Protein AF-A0A7W1CBQ3-F1 (afdb_monomer_lite)

Radius of gyration: 15.73 Å; chains: 1; bounding box: 36×37×33 Å

pLDDT: mean 76.63, std 18.9, range [42.22, 93.69]

Secondary structure (DSSP, 8-state):
---------------------HHHHHHHHHHHHHHT-SS--HHHHHHHHHHHHHHS-TT-HHHHHHHHHHHHTT---

Sequence (77 aa):
EYGLVDYWLVSPTFNMKQPRNVPAQNWIEKAKEIQLQDEPDVGEIEEISKGLSETLAAIDPFWVRWVFFAEKYDVEL

Structure (mmCIF, N/CA/C/O backbone):
data_AF-A0A7W1CBQ3-F1
#
_entry.id   AF-A0A7W1CBQ3-F1
#
loop_
_atom_site.group_PDB
_atom_site.id
_atom_site.type_symbol
_atom_site.label_atom_id
_atom_site.label_alt_id
_atom_site.label_comp_id
_atom_site.label_asym_id
_atom_site.label_entity_id
_atom_site.label_seq_id
_atom_site.pdbx_PDB_ins_code
_atom_site.Cartn_x
_atom_site.Cartn_y
_atom_site.Cartn_z
_atom_site.occupancy
_atom_site.B_iso_or_equiv
_atom_site.auth_seq_id
_atom_site.auth_comp_id
_atom_site.auth_asym_id
_atom_site.auth_atom_id
_atom_site.pdbx_PDB_model_num
ATOM 1 N N . GLU A 1 1 ? 20.836 -28.312 20.669 1.00 44.72 1 GLU A N 1
ATOM 2 C CA . GLU A 1 1 ? 20.379 -28.217 19.271 1.00 44.72 1 GLU A CA 1
ATOM 3 C C . GLU A 1 1 ? 19.929 -26.788 19.017 1.00 44.72 1 GLU A C 1
ATOM 5 O O . GLU A 1 1 ? 19.011 -26.332 19.681 1.00 44.72 1 GLU A O 1
ATOM 10 N N . TYR A 1 2 ? 20.634 -26.058 18.153 1.00 45.97 2 TYR A N 1
ATOM 11 C CA . TYR A 1 2 ? 20.240 -24.728 17.686 1.00 45.97 2 TYR A CA 1
ATOM 12 C C . TYR A 1 2 ? 20.332 -24.767 16.163 1.00 45.97 2 TYR A C 1
ATOM 14 O O . TYR A 1 2 ? 21.427 -24.748 15.603 1.00 45.97 2 TYR A O 1
ATOM 22 N N . GLY A 1 3 ? 19.179 -24.922 15.510 1.00 44.06 3 GLY A N 1
ATOM 23 C CA . GLY A 1 3 ? 19.046 -24.820 14.061 1.00 44.06 3 GLY A CA 1
ATOM 24 C C . GLY A 1 3 ? 19.255 -23.368 13.655 1.00 44.06 3 GLY A C 1
ATOM 25 O O . GLY A 1 3 ? 18.340 -22.554 13.741 1.00 44.06 3 GLY A O 1
ATOM 26 N N . LEU A 1 4 ? 20.492 -23.034 13.296 1.00 49.84 4 LEU A N 1
ATOM 27 C CA . LEU A 1 4 ? 20.852 -21.737 12.745 1.00 49.84 4 LEU A CA 1
ATOM 28 C C . LEU A 1 4 ? 20.219 -21.589 11.356 1.00 49.84 4 LEU A C 1
ATOM 30 O O . LEU A 1 4 ? 20.728 -22.115 10.374 1.00 49.84 4 LEU A O 1
ATOM 34 N N . VAL A 1 5 ? 19.076 -20.903 11.358 1.00 52.00 5 VAL A N 1
ATOM 35 C CA . VAL A 1 5 ? 18.695 -19.793 10.475 1.00 52.00 5 VAL A CA 1
ATOM 36 C C . VAL A 1 5 ? 19.113 -19.954 9.011 1.00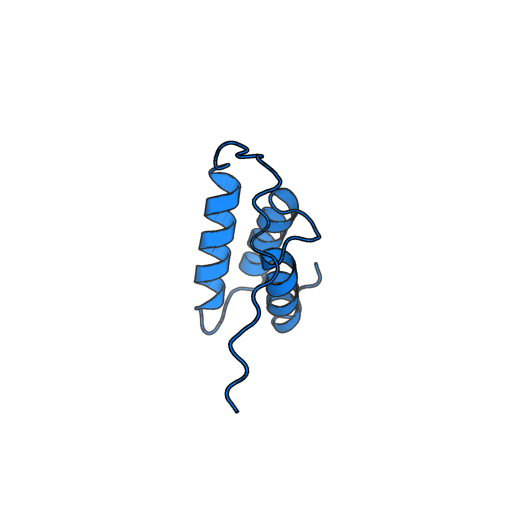 52.00 5 VAL A C 1
ATOM 38 O O . VAL A 1 5 ? 20.262 -19.719 8.639 1.00 52.00 5 VAL A O 1
ATOM 41 N N . ASP A 1 6 ? 18.111 -20.306 8.206 1.00 47.09 6 ASP A N 1
ATOM 42 C CA . ASP A 1 6 ? 18.021 -20.275 6.749 1.00 47.09 6 ASP A CA 1
ATOM 43 C C . ASP A 1 6 ? 19.079 -19.432 6.028 1.00 47.09 6 ASP A C 1
ATOM 45 O O . ASP A 1 6 ? 19.007 -18.210 5.900 1.00 47.09 6 ASP A O 1
ATOM 49 N N . TYR A 1 7 ? 20.047 -20.160 5.483 1.00 48.03 7 TYR A N 1
ATOM 50 C CA . TYR A 1 7 ? 21.094 -19.689 4.592 1.00 48.03 7 TYR A CA 1
ATOM 51 C C . TYR A 1 7 ? 20.679 -19.889 3.125 1.00 48.03 7 TYR A C 1
ATOM 53 O O . TYR A 1 7 ? 21.399 -20.535 2.375 1.00 48.03 7 TYR A O 1
ATOM 61 N N . TRP A 1 8 ? 19.506 -19.411 2.694 1.00 49.53 8 TRP A N 1
ATOM 62 C CA . TRP A 1 8 ? 19.083 -19.540 1.292 1.00 49.53 8 TRP A CA 1
ATOM 63 C C . TRP A 1 8 ? 18.339 -18.292 0.796 1.00 49.53 8 TRP A C 1
ATOM 65 O O . TRP A 1 8 ? 17.409 -17.809 1.429 1.00 49.53 8 TRP A O 1
ATOM 75 N N . LEU A 1 9 ? 18.755 -17.823 -0.388 1.00 48.44 9 LEU A N 1
ATOM 76 C CA . LEU A 1 9 ? 18.101 -16.836 -1.265 1.00 48.44 9 LEU A CA 1
ATOM 77 C C . LEU A 1 9 ? 18.361 -15.338 -1.050 1.00 48.44 9 LEU A C 1
ATOM 79 O O . LEU A 1 9 ? 17.573 -14.494 -1.472 1.00 48.44 9 LEU A O 1
ATOM 83 N N . VAL A 1 10 ? 19.573 -14.983 -0.623 1.00 45.72 10 VAL A N 1
ATOM 84 C CA . VAL A 1 10 ? 20.200 -13.752 -1.138 1.00 45.72 10 VAL A CA 1
ATOM 85 C C . VAL A 1 10 ? 20.666 -14.047 -2.568 1.00 45.72 10 VAL A C 1
ATOM 87 O O . VAL A 1 10 ? 21.821 -14.398 -2.785 1.00 45.72 10 VAL A O 1
ATOM 90 N N . SER A 1 11 ? 19.762 -14.015 -3.551 1.00 44.59 11 SER A N 1
ATOM 91 C CA . SER A 1 11 ? 20.179 -14.115 -4.953 1.00 44.59 11 SER A CA 1
ATOM 92 C C . SER A 1 11 ? 20.607 -12.731 -5.456 1.00 44.59 11 SER A C 1
ATOM 94 O O . SER A 1 11 ? 19.765 -11.834 -5.512 1.00 44.59 11 SER A O 1
ATOM 96 N N . PRO A 1 12 ? 21.873 -12.513 -5.865 1.00 49.00 12 PRO A N 1
ATOM 97 C CA . PRO A 1 12 ? 22.313 -11.256 -6.468 1.00 49.00 12 PRO A CA 1
ATOM 98 C C . PRO A 1 12 ? 21.990 -11.171 -7.973 1.00 49.00 12 PRO A C 1
ATOM 100 O O . PRO A 1 12 ? 22.569 -10.363 -8.697 1.00 49.00 12 PRO A O 1
ATOM 103 N N . THR A 1 13 ? 21.066 -11.990 -8.480 1.00 50.84 13 THR A N 1
ATOM 104 C CA . THR A 1 13 ? 20.750 -12.085 -9.908 1.00 50.84 13 THR A CA 1
ATOM 105 C C . THR A 1 13 ? 19.415 -11.417 -10.227 1.00 50.84 13 THR A C 1
ATOM 107 O O . THR A 1 13 ? 18.392 -12.081 -10.318 1.00 50.84 13 THR A O 1
ATOM 110 N N . PHE A 1 14 ? 19.412 -10.097 -10.369 1.00 51.03 14 PHE A N 1
ATOM 111 C CA . PHE A 1 14 ? 19.088 -9.445 -11.641 1.00 51.03 14 PHE A CA 1
ATOM 112 C C . PHE A 1 14 ? 19.232 -7.936 -11.466 1.00 51.03 14 PHE A C 1
ATOM 114 O O . PHE A 1 14 ? 18.429 -7.229 -10.865 1.00 51.03 14 PHE A O 1
ATOM 121 N N . ASN A 1 15 ? 20.334 -7.464 -12.023 1.00 42.88 15 ASN A N 1
ATOM 122 C CA . ASN A 1 15 ? 20.668 -6.080 -12.246 1.00 42.88 15 ASN A CA 1
ATOM 123 C C . ASN A 1 15 ? 19.649 -5.432 -13.204 1.00 42.88 15 ASN A C 1
ATOM 125 O O . ASN A 1 15 ? 19.903 -5.308 -14.400 1.00 42.88 15 ASN A O 1
ATOM 129 N N . MET A 1 16 ? 18.520 -4.971 -12.673 1.00 43.84 16 MET A N 1
ATOM 130 C CA . MET A 1 16 ? 17.800 -3.833 -13.233 1.00 43.84 16 MET A CA 1
ATOM 131 C C . MET A 1 16 ? 17.623 -2.788 -12.139 1.00 43.84 16 MET A C 1
ATOM 133 O O . MET A 1 16 ? 16.554 -2.605 -11.569 1.00 43.84 16 MET A O 1
ATOM 137 N N . LYS A 1 17 ? 18.698 -2.031 -11.897 1.00 45.81 17 LYS A N 1
ATOM 138 C CA . LYS A 1 17 ? 18.556 -0.619 -11.537 1.00 45.81 17 LYS A CA 1
ATOM 139 C C . LYS A 1 17 ? 17.870 0.074 -12.718 1.00 45.81 17 LYS A C 1
ATOM 141 O O . LYS A 1 17 ? 18.525 0.769 -13.490 1.00 45.81 17 LYS A O 1
ATOM 146 N N . GLN A 1 18 ? 16.566 -0.139 -12.897 1.00 46.25 18 GLN A N 1
ATOM 147 C CA . GLN A 1 18 ? 15.775 0.898 -13.535 1.00 46.25 18 GLN A CA 1
ATOM 148 C C . GLN A 1 18 ? 15.979 2.135 -12.653 1.00 46.25 18 GLN A C 1
ATOM 150 O O . GLN A 1 18 ? 16.003 1.992 -11.422 1.00 46.25 18 GLN A O 1
ATOM 155 N N . PRO A 1 19 ? 16.300 3.301 -13.242 1.00 42.22 19 PRO A N 1
ATOM 156 C CA . PRO A 1 19 ? 16.568 4.513 -12.476 1.00 42.22 19 PRO A CA 1
ATOM 157 C C . PRO A 1 19 ? 15.440 4.634 -11.471 1.00 42.22 19 PRO A C 1
ATOM 159 O O . PRO A 1 19 ? 14.300 4.480 -11.889 1.00 42.22 19 PRO A O 1
ATOM 162 N N . ARG A 1 20 ? 15.768 4.781 -10.179 1.00 50.50 20 ARG A N 1
ATOM 163 C CA . ARG A 1 20 ? 14.810 4.961 -9.077 1.00 50.50 20 ARG A CA 1
ATOM 164 C C . ARG A 1 20 ? 13.683 5.826 -9.619 1.00 50.50 20 ARG A C 1
ATOM 166 O O . ARG A 1 20 ? 13.888 7.025 -9.801 1.00 50.50 20 ARG A O 1
ATOM 173 N N . ASN A 1 21 ? 12.585 5.201 -10.036 1.00 53.94 21 ASN A N 1
ATOM 174 C CA . ASN A 1 21 ? 11.556 5.922 -10.751 1.00 53.94 21 ASN A CA 1
ATOM 175 C C . ASN A 1 21 ? 10.894 6.654 -9.600 1.00 53.94 21 ASN A C 1
ATOM 177 O O . ASN A 1 21 ? 10.195 6.027 -8.814 1.00 53.94 21 ASN A O 1
ATOM 181 N N . VAL A 1 22 ? 11.273 7.915 -9.383 1.00 59.47 22 VAL A N 1
ATOM 182 C CA . VAL A 1 22 ? 10.757 8.793 -8.325 1.00 59.47 22 VAL A CA 1
ATOM 183 C C . VAL A 1 22 ? 9.262 8.543 -8.055 1.00 59.47 22 VAL A C 1
ATOM 185 O O . VAL A 1 22 ? 8.908 8.430 -6.883 1.00 59.47 22 VAL A O 1
ATOM 188 N N . PRO A 1 23 ? 8.404 8.327 -9.079 1.00 65.62 23 PRO A N 1
ATOM 189 C CA . PRO A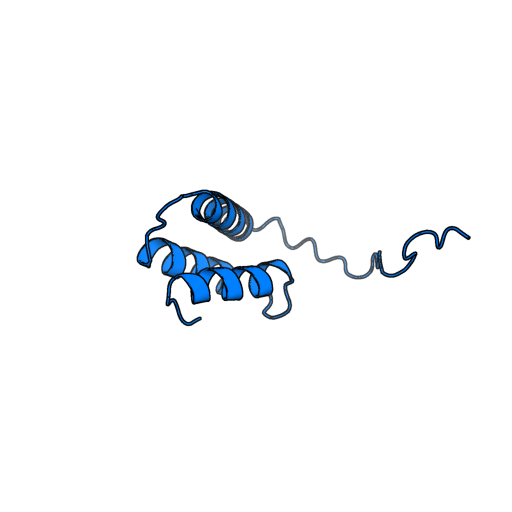 1 23 ? 7.022 7.883 -8.875 1.00 65.62 23 PRO A CA 1
ATOM 190 C C . PRO A 1 23 ? 6.839 6.600 -8.040 1.00 65.62 23 PRO A C 1
ATOM 192 O O . PRO A 1 23 ? 6.053 6.618 -7.103 1.00 65.62 23 PRO A O 1
ATOM 195 N N . ALA A 1 24 ? 7.567 5.512 -8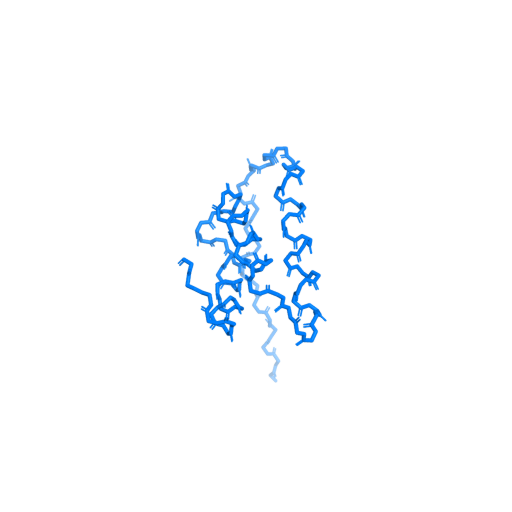.307 1.00 68.88 24 ALA A N 1
ATOM 196 C CA . ALA A 1 24 ? 7.453 4.254 -7.556 1.00 68.88 24 ALA A CA 1
ATOM 197 C C . ALA A 1 24 ? 7.847 4.421 -6.080 1.00 68.88 24 ALA A C 1
ATOM 199 O O . ALA A 1 24 ? 7.192 3.897 -5.182 1.00 68.88 24 ALA A O 1
ATOM 200 N N . GLN A 1 25 ? 8.912 5.185 -5.818 1.00 75.50 25 GLN A N 1
ATOM 201 C CA . GLN A 1 25 ? 9.370 5.427 -4.451 1.00 75.50 25 GLN A CA 1
ATOM 202 C C . GLN A 1 25 ? 8.366 6.289 -3.666 1.00 75.50 25 GLN A C 1
ATOM 204 O O . GLN A 1 25 ? 8.150 6.025 -2.487 1.00 75.50 25 GLN A O 1
ATOM 209 N N . ASN A 1 26 ? 7.710 7.246 -4.333 1.00 86.62 26 ASN A N 1
ATOM 210 C CA . ASN A 1 26 ? 6.646 8.063 -3.750 1.00 86.62 26 ASN A CA 1
ATOM 211 C C . ASN A 1 26 ? 5.408 7.223 -3.385 1.00 86.62 26 ASN A C 1
ATOM 213 O O . ASN A 1 26 ? 4.880 7.356 -2.288 1.00 86.62 26 ASN A O 1
ATOM 217 N N . TRP A 1 27 ? 4.974 6.308 -4.262 1.00 90.56 27 TRP A N 1
ATOM 218 C CA . TRP A 1 27 ? 3.825 5.439 -3.976 1.00 90.56 27 TRP A CA 1
ATOM 219 C C . TRP A 1 27 ? 4.080 4.475 -2.820 1.00 90.56 27 TRP A C 1
ATOM 221 O O . TRP A 1 27 ? 3.212 4.302 -1.971 1.00 90.56 27 TRP A O 1
ATOM 231 N N . ILE A 1 28 ? 5.282 3.897 -2.734 1.00 88.25 28 ILE A N 1
ATOM 232 C CA . ILE A 1 28 ? 5.664 3.039 -1.602 1.00 88.25 28 ILE A CA 1
ATOM 233 C C . ILE A 1 28 ? 5.713 3.834 -0.289 1.00 88.25 28 ILE A C 1
ATOM 235 O O . ILE A 1 28 ? 5.408 3.281 0.766 1.00 88.25 28 ILE A O 1
ATOM 239 N N . GLU A 1 29 ? 6.129 5.101 -0.320 1.00 90.44 29 GLU A N 1
ATOM 240 C CA . GLU A 1 29 ? 6.158 5.954 0.872 1.00 90.44 29 GLU A CA 1
ATOM 241 C C . GLU A 1 29 ? 4.741 6.300 1.338 1.00 90.44 29 GLU A C 1
ATOM 243 O O . GLU A 1 29 ? 4.397 5.964 2.470 1.00 90.44 29 GLU A O 1
ATOM 248 N N . LYS A 1 30 ? 3.879 6.784 0.432 1.00 91.50 30 LYS A N 1
ATOM 249 C CA . LYS A 1 30 ? 2.450 7.010 0.708 1.00 91.50 30 LYS A CA 1
ATOM 250 C C . LYS A 1 30 ? 1.757 5.763 1.263 1.00 91.50 30 LYS A C 1
ATOM 252 O O . LYS A 1 30 ? 1.019 5.841 2.239 1.00 91.50 30 LYS A O 1
ATOM 257 N N . ALA A 1 31 ? 2.034 4.599 0.673 1.00 92.56 31 ALA A N 1
ATOM 258 C CA . ALA A 1 31 ? 1.502 3.313 1.117 1.00 92.56 31 ALA A CA 1
ATOM 259 C C . ALA A 1 31 ? 1.901 2.970 2.559 1.00 92.56 31 ALA A C 1
ATOM 261 O O . ALA A 1 31 ? 1.114 2.399 3.308 1.00 92.56 31 ALA A O 1
ATOM 262 N N . LYS A 1 32 ? 3.116 3.325 2.981 1.00 92.38 32 LYS A N 1
ATOM 263 C CA . LYS A 1 32 ? 3.536 3.133 4.373 1.00 92.38 32 LYS A CA 1
ATOM 264 C C . LYS A 1 32 ? 2.872 4.138 5.303 1.00 92.38 32 LYS A C 1
ATOM 266 O O . LYS A 1 32 ? 2.504 3.764 6.407 1.00 92.38 32 LYS A O 1
ATOM 271 N N . GLU A 1 33 ? 2.736 5.390 4.878 1.00 93.69 33 GLU A N 1
ATOM 272 C CA . GLU A 1 33 ? 2.111 6.439 5.687 1.00 93.69 33 GLU A CA 1
ATOM 273 C C . GLU A 1 33 ? 0.639 6.129 5.969 1.00 93.69 33 GLU A C 1
ATOM 275 O O . GLU A 1 33 ? 0.224 6.170 7.124 1.00 93.69 33 GLU A O 1
ATOM 280 N N . ILE A 1 34 ? -0.126 5.726 4.952 1.00 92.94 34 ILE A N 1
ATOM 281 C CA . ILE A 1 34 ? -1.543 5.372 5.113 1.00 92.94 34 ILE A CA 1
ATOM 282 C C . ILE A 1 34 ? -1.740 4.102 5.952 1.00 92.94 34 ILE A C 1
ATOM 284 O O . ILE A 1 34 ? -2.700 3.999 6.708 1.00 92.94 34 ILE A O 1
ATOM 288 N N . GLN A 1 35 ? -0.793 3.159 5.908 1.00 88.75 35 GLN A N 1
ATOM 289 C CA . GLN A 1 35 ? -0.796 1.975 6.778 1.00 88.75 35 GLN A CA 1
ATOM 290 C C . GLN A 1 35 ? -0.607 2.302 8.266 1.00 88.75 35 GLN A C 1
ATOM 292 O O . GLN A 1 35 ? -0.927 1.465 9.111 1.00 88.75 35 GLN A O 1
ATOM 297 N N . LEU A 1 36 ? -0.068 3.482 8.589 1.00 92.06 36 LEU A N 1
ATOM 298 C CA . LEU A 1 36 ? 0.118 3.958 9.960 1.00 92.06 36 LEU A CA 1
ATOM 299 C C . LEU A 1 36 ? -1.062 4.797 10.469 1.00 92.06 36 LEU A C 1
ATOM 301 O O . LEU A 1 36 ? -1.082 5.129 11.652 1.00 92.06 36 LEU A O 1
ATOM 305 N N . GLN A 1 37 ? -2.013 5.157 9.605 1.00 90.88 37 GLN A N 1
ATOM 306 C CA . GLN A 1 37 ? -3.214 5.883 10.006 1.00 90.88 37 GLN A CA 1
ATOM 307 C C . GLN A 1 37 ? -4.213 4.931 10.677 1.00 90.88 37 GLN A C 1
ATOM 309 O O . GLN A 1 37 ? -4.396 3.798 10.232 1.00 90.88 37 GLN A O 1
ATOM 314 N N . ASP A 1 38 ? -4.873 5.397 11.739 1.00 83.88 38 ASP A N 1
ATOM 315 C CA . ASP A 1 38 ? -5.909 4.623 12.437 1.00 83.88 38 ASP A CA 1
ATOM 316 C C . ASP A 1 38 ? -7.173 4.427 11.578 1.00 83.88 38 ASP A C 1
ATOM 318 O O . ASP A 1 38 ? -7.788 3.360 11.615 1.00 83.88 38 ASP A O 1
ATOM 322 N N . GLU A 1 39 ? -7.537 5.436 10.780 1.00 87.56 39 GLU A N 1
ATOM 323 C CA . GLU A 1 39 ? -8.723 5.450 9.912 1.00 87.56 39 GLU A CA 1
ATOM 324 C C . GLU A 1 39 ? -8.354 6.009 8.524 1.00 87.56 39 GLU A C 1
ATOM 326 O O . GLU A 1 39 ? -8.601 7.185 8.250 1.00 87.56 39 GLU A O 1
ATOM 331 N N . PRO A 1 40 ? -7.701 5.210 7.660 1.00 89.19 40 PRO A N 1
ATOM 332 C CA . PRO A 1 40 ? -7.321 5.650 6.322 1.00 89.19 40 PRO A CA 1
ATOM 333 C C . PRO A 1 40 ? -8.535 5.815 5.401 1.00 89.19 40 PRO A C 1
ATOM 335 O O . PRO A 1 40 ? -9.490 5.037 5.462 1.00 89.19 40 PRO A O 1
ATOM 338 N N . ASP A 1 41 ? -8.473 6.809 4.515 1.00 91.38 41 ASP A N 1
ATOM 339 C CA . ASP A 1 41 ? -9.502 7.039 3.504 1.00 91.38 41 ASP A CA 1
ATOM 340 C C . ASP A 1 41 ? -9.440 5.983 2.391 1.00 91.38 41 ASP A C 1
ATOM 342 O O . ASP A 1 41 ? -8.377 5.671 1.850 1.00 91.38 41 ASP A O 1
ATOM 346 N N . VAL A 1 42 ? -10.605 5.448 2.023 1.00 91.06 42 VAL A N 1
ATOM 347 C CA . VAL A 1 42 ? -10.734 4.405 0.995 1.00 91.06 42 VAL A CA 1
ATOM 348 C C . VAL A 1 42 ? -10.262 4.912 -0.373 1.00 91.06 42 VAL A C 1
ATOM 350 O O . VAL A 1 42 ? -9.558 4.194 -1.080 1.00 91.06 42 VAL A O 1
ATOM 353 N N . GLY A 1 43 ? -10.565 6.166 -0.721 1.00 91.00 43 GLY A N 1
ATOM 354 C CA . GLY A 1 43 ? -10.137 6.769 -1.982 1.00 91.00 43 GLY A CA 1
ATOM 355 C C . GLY A 1 43 ? -8.620 6.962 -2.057 1.00 91.00 43 GLY A C 1
ATOM 356 O O . GLY A 1 43 ? -8.022 6.767 -3.118 1.00 91.00 43 GLY A O 1
ATOM 357 N N . GLU A 1 44 ? -7.968 7.276 -0.935 1.00 91.44 44 GLU A N 1
ATOM 358 C CA . GLU A 1 44 ? -6.502 7.303 -0.858 1.00 91.44 44 GLU A CA 1
ATOM 359 C C . GLU A 1 44 ? -5.893 5.904 -1.035 1.00 91.44 44 GLU A C 1
ATOM 361 O O . GLU A 1 44 ? -4.890 5.756 -1.740 1.00 91.44 44 GLU A O 1
ATOM 366 N N . ILE A 1 45 ? -6.509 4.862 -0.463 1.00 92.69 45 ILE A N 1
ATOM 367 C CA . ILE A 1 45 ? -6.084 3.470 -0.674 1.00 92.69 45 ILE A CA 1
ATOM 368 C C . ILE A 1 45 ? -6.193 3.109 -2.158 1.00 92.69 45 ILE A C 1
ATOM 370 O O . ILE A 1 45 ? -5.237 2.564 -2.712 1.00 92.69 45 ILE A O 1
ATOM 374 N N . GLU A 1 46 ? -7.296 3.435 -2.832 1.00 93.50 46 GLU A N 1
ATOM 375 C CA . GLU A 1 46 ? -7.474 3.183 -4.268 1.00 93.50 46 GLU A CA 1
ATOM 376 C C . GLU A 1 46 ? -6.432 3.923 -5.126 1.00 93.50 46 GLU A C 1
ATOM 378 O O . GLU A 1 46 ? -5.812 3.320 -6.011 1.00 93.50 46 GLU A O 1
ATOM 383 N N . GLU A 1 47 ? -6.178 5.208 -4.847 1.00 93.25 47 GLU A N 1
ATOM 384 C CA . GLU A 1 47 ? -5.175 6.005 -5.568 1.00 93.25 47 GLU A CA 1
ATOM 385 C C . GLU A 1 47 ? -3.780 5.380 -5.441 1.00 93.25 47 GLU A C 1
ATOM 387 O O . GLU A 1 47 ? -3.078 5.177 -6.441 1.00 93.25 47 GLU A O 1
ATOM 392 N N . ILE A 1 48 ? -3.385 5.045 -4.212 1.00 92.94 48 ILE A N 1
ATOM 393 C CA . ILE A 1 48 ? -2.085 4.439 -3.927 1.00 92.94 48 ILE A CA 1
ATOM 394 C C . ILE A 1 48 ? -1.991 3.063 -4.584 1.00 92.94 48 ILE A C 1
ATOM 396 O O . ILE A 1 48 ? -0.969 2.749 -5.196 1.00 92.94 48 ILE A O 1
ATOM 400 N N . SER A 1 49 ? -3.057 2.265 -4.527 1.00 93.06 49 SER A N 1
ATOM 401 C CA . SER A 1 49 ? -3.112 0.941 -5.146 1.00 93.06 49 SER A CA 1
ATOM 402 C C . SER A 1 49 ? -2.887 1.002 -6.649 1.00 93.06 49 SER A C 1
ATOM 404 O O . SER A 1 49 ? -2.081 0.240 -7.184 1.00 93.06 49 SER A O 1
ATOM 406 N N . LYS A 1 50 ? -3.525 1.959 -7.330 1.00 91.75 50 LYS A N 1
ATOM 407 C CA . LYS A 1 50 ? -3.307 2.191 -8.756 1.00 91.75 50 LYS A CA 1
ATOM 408 C C . LYS A 1 50 ? -1.845 2.542 -9.034 1.00 91.75 50 LYS A C 1
ATOM 410 O O . LYS A 1 50 ? -1.216 1.896 -9.872 1.00 91.75 50 LYS A O 1
ATOM 415 N N . GLY A 1 51 ? -1.281 3.491 -8.287 1.00 89.81 51 GLY A N 1
ATOM 416 C CA . GLY A 1 51 ? 0.117 3.898 -8.436 1.00 89.81 51 GLY A CA 1
ATOM 417 C C . GLY A 1 51 ? 1.117 2.765 -8.186 1.00 89.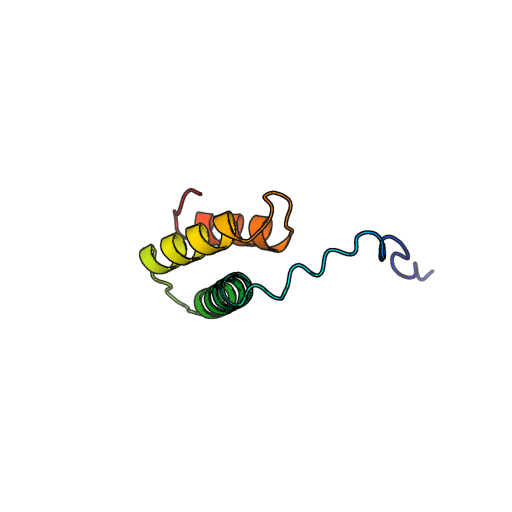81 51 GLY A C 1
ATOM 418 O O . GLY A 1 51 ? 2.122 2.648 -8.892 1.00 89.81 51 GLY A O 1
ATOM 419 N N . LEU A 1 52 ? 0.834 1.886 -7.225 1.00 89.69 52 LEU A N 1
ATOM 420 C CA . LEU A 1 52 ? 1.626 0.685 -6.964 1.00 89.69 52 LEU A CA 1
ATOM 421 C C . LEU A 1 52 ? 1.487 -0.344 -8.090 1.00 89.69 52 LEU A C 1
ATOM 423 O O . LEU A 1 52 ? 2.506 -0.848 -8.547 1.00 89.69 52 LEU A O 1
ATOM 427 N N . SER A 1 53 ? 0.278 -0.609 -8.590 1.00 88.94 53 SER A N 1
ATOM 428 C CA . SER A 1 53 ? 0.049 -1.567 -9.686 1.00 88.94 53 SER A CA 1
ATOM 429 C C . SER A 1 53 ? 0.754 -1.172 -10.992 1.00 88.94 53 SER A C 1
ATOM 431 O O . SER A 1 53 ? 1.217 -2.029 -11.741 1.00 88.94 53 SER A O 1
ATOM 433 N N . GLU A 1 54 ? 0.888 0.134 -11.251 1.00 87.31 54 GLU A N 1
ATOM 434 C CA . GLU A 1 54 ? 1.570 0.670 -12.434 1.00 87.31 54 GLU A CA 1
ATOM 435 C C . GLU A 1 54 ? 3.100 0.657 -12.293 1.00 87.31 54 GLU A C 1
ATOM 437 O O . GLU A 1 54 ? 3.820 0.730 -13.293 1.00 87.31 54 GLU A O 1
ATOM 442 N N . THR A 1 55 ? 3.617 0.595 -11.061 1.00 84.69 55 THR A N 1
ATOM 443 C CA . THR A 1 55 ? 5.054 0.728 -10.776 1.00 84.69 55 THR A CA 1
ATOM 444 C C . THR A 1 55 ? 5.724 -0.551 -10.280 1.00 84.69 55 THR A C 1
ATOM 446 O O . THR A 1 55 ? 6.931 -0.708 -10.476 1.00 84.69 55 THR A O 1
ATOM 449 N N . LEU A 1 56 ? 4.974 -1.463 -9.664 1.00 83.62 56 LEU A N 1
ATOM 450 C CA . LEU A 1 56 ? 5.448 -2.740 -9.142 1.00 83.62 56 LEU A CA 1
ATOM 451 C C . LEU A 1 56 ? 5.065 -3.893 -10.069 1.00 83.62 56 LEU A C 1
ATOM 453 O O . LEU A 1 56 ? 4.062 -3.864 -10.775 1.00 83.62 56 LEU A O 1
ATOM 457 N N . ALA A 1 57 ? 5.868 -4.955 -10.044 1.00 80.75 57 ALA A N 1
ATOM 458 C CA . ALA A 1 57 ? 5.483 -6.203 -10.689 1.00 80.75 57 ALA A CA 1
ATOM 459 C C . ALA A 1 57 ? 4.385 -6.901 -9.869 1.00 80.75 57 ALA A C 1
ATOM 461 O O . ALA A 1 57 ? 4.403 -6.857 -8.644 1.00 80.75 57 ALA A O 1
ATOM 462 N N . ALA A 1 58 ? 3.491 -7.646 -10.524 1.00 75.88 58 ALA A N 1
ATOM 463 C CA . ALA A 1 58 ? 2.430 -8.396 -9.837 1.00 75.88 58 ALA A CA 1
ATOM 464 C C . ALA A 1 58 ? 2.953 -9.431 -8.815 1.00 75.88 58 ALA A C 1
ATOM 466 O O . ALA A 1 58 ? 2.254 -9.784 -7.872 1.00 75.88 58 ALA A O 1
ATOM 467 N N . ILE A 1 59 ? 4.190 -9.910 -8.990 1.00 77.19 59 ILE A N 1
ATOM 468 C CA . ILE A 1 59 ? 4.866 -10.834 -8.063 1.00 77.19 59 ILE A CA 1
ATOM 469 C C . ILE A 1 59 ? 5.695 -10.116 -6.987 1.00 77.19 59 ILE A C 1
ATOM 471 O O . ILE A 1 59 ? 6.442 -10.765 -6.253 1.00 77.19 59 ILE A O 1
ATOM 475 N N . ASP A 1 60 ? 5.631 -8.784 -6.921 1.00 87.25 60 ASP A N 1
ATOM 476 C CA . ASP A 1 60 ? 6.381 -8.016 -5.938 1.00 87.25 60 ASP A CA 1
ATOM 477 C C . ASP A 1 60 ? 5.844 -8.302 -4.521 1.00 87.25 60 ASP A C 1
ATOM 479 O O . ASP A 1 60 ? 4.637 -8.211 -4.274 1.00 87.25 60 ASP A O 1
ATOM 483 N N . PRO A 1 61 ? 6.712 -8.656 -3.558 1.00 86.25 61 PRO A N 1
ATOM 484 C CA . PRO A 1 61 ? 6.275 -9.007 -2.212 1.00 86.25 61 PRO A CA 1
ATOM 485 C C . PRO A 1 61 ? 5.621 -7.838 -1.463 1.00 86.25 61 PRO A C 1
ATOM 487 O O . PRO A 1 61 ? 4.837 -8.081 -0.544 1.00 86.25 61 PRO A O 1
ATOM 490 N N . PHE A 1 62 ? 5.933 -6.584 -1.812 1.00 89.12 62 PHE A N 1
ATOM 491 C CA . PHE A 1 62 ? 5.240 -5.416 -1.273 1.00 89.12 62 PHE A CA 1
ATOM 492 C C . PHE A 1 62 ? 3.818 -5.332 -1.824 1.00 89.12 62 PHE A C 1
ATOM 494 O O . PHE A 1 62 ? 2.890 -5.162 -1.039 1.00 89.12 62 PHE A O 1
ATOM 501 N N . TRP A 1 63 ? 3.641 -5.526 -3.135 1.00 89.88 63 TRP A N 1
ATOM 502 C CA . TRP A 1 63 ? 2.323 -5.517 -3.777 1.00 89.88 63 TRP A CA 1
ATOM 503 C C . TRP A 1 63 ? 1.385 -6.566 -3.174 1.00 89.88 63 TRP A C 1
ATOM 505 O O . TRP A 1 63 ? 0.274 -6.238 -2.775 1.00 89.88 63 TRP A O 1
ATOM 515 N N . VAL A 1 64 ? 1.857 -7.801 -2.989 1.00 88.94 64 VAL A N 1
ATOM 516 C CA . VAL A 1 64 ? 1.052 -8.866 -2.365 1.00 88.94 64 VAL A CA 1
ATOM 517 C C . VAL A 1 64 ? 0.569 -8.462 -0.969 1.00 88.94 64 VAL A C 1
ATOM 519 O O . VAL A 1 64 ? -0.600 -8.629 -0.644 1.00 88.94 64 VAL A O 1
ATOM 522 N N . ARG A 1 65 ? 1.451 -7.895 -0.136 1.00 91.38 65 ARG A N 1
ATOM 523 C CA . ARG A 1 65 ? 1.087 -7.427 1.215 1.00 91.38 65 ARG A CA 1
ATOM 524 C C . ARG A 1 65 ? 0.143 -6.230 1.184 1.00 91.38 65 ARG A C 1
ATOM 526 O O . ARG A 1 65 ? -0.682 -6.094 2.081 1.00 91.38 65 ARG A O 1
ATOM 533 N N . TRP A 1 66 ? 0.293 -5.368 0.186 1.00 93.25 66 TRP A N 1
ATOM 534 C CA . TRP A 1 66 ? -0.574 -4.221 -0.019 1.00 93.25 66 TRP A CA 1
ATOM 535 C C . TRP A 1 66 ? -2.000 -4.646 -0.379 1.00 93.25 66 TRP A C 1
ATOM 537 O O . TRP A 1 66 ? -2.932 -4.125 0.219 1.00 93.25 66 TRP A O 1
ATOM 547 N N . VAL A 1 67 ? -2.174 -5.636 -1.260 1.00 91.12 67 VAL A N 1
ATOM 548 C CA . VAL A 1 67 ? -3.502 -6.177 -1.600 1.00 91.12 67 VAL A CA 1
ATOM 549 C C . VAL A 1 67 ? -4.231 -6.660 -0.345 1.00 91.12 67 VAL A C 1
ATOM 551 O O . VAL A 1 67 ? -5.341 -6.214 -0.086 1.00 91.12 67 VAL A O 1
ATOM 554 N N . PHE A 1 68 ? -3.565 -7.435 0.518 1.00 90.00 68 PHE A N 1
ATOM 555 C CA . PHE A 1 68 ? -4.152 -7.852 1.800 1.00 90.00 68 PHE A CA 1
ATOM 556 C C . PHE A 1 68 ? -4.536 -6.680 2.717 1.00 90.00 68 PHE A C 1
ATOM 558 O O . PHE A 1 68 ? -5.480 -6.780 3.500 1.00 90.00 68 PHE A O 1
ATOM 565 N N . PHE A 1 69 ? -3.781 -5.578 2.677 1.00 91.38 69 PHE A N 1
ATOM 566 C CA . PHE A 1 69 ? -4.131 -4.370 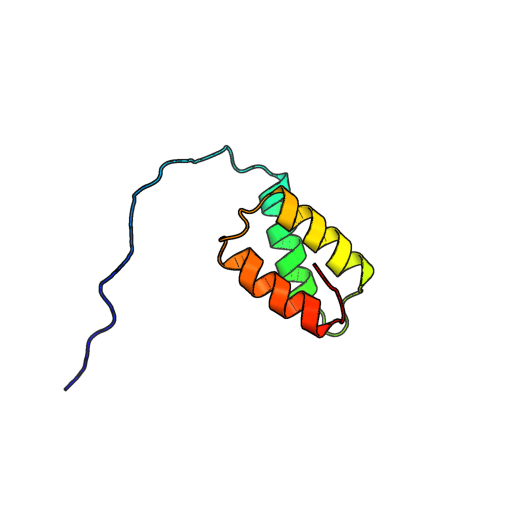3.419 1.00 91.38 69 PHE A CA 1
ATOM 567 C C . PHE A 1 69 ? -5.370 -3.696 2.821 1.00 91.38 69 PHE A C 1
ATOM 569 O O . PHE A 1 69 ? -6.268 -3.349 3.578 1.00 91.38 69 PHE A O 1
ATOM 576 N N . ALA A 1 70 ? -5.439 -3.551 1.498 1.00 92.62 70 ALA A N 1
ATOM 577 C CA . ALA A 1 70 ? -6.563 -2.936 0.797 1.00 92.62 70 ALA A CA 1
ATOM 578 C C . ALA A 1 70 ? -7.873 -3.724 0.998 1.00 92.62 70 ALA A C 1
ATOM 580 O O . ALA A 1 70 ? -8.895 -3.132 1.341 1.00 92.62 70 ALA A O 1
ATOM 581 N N . GLU A 1 71 ? -7.815 -5.059 0.942 1.00 91.06 71 GLU A N 1
ATOM 582 C CA . GLU A 1 71 ? -8.960 -5.941 1.211 1.00 91.06 71 GLU A CA 1
ATOM 583 C C . GLU A 1 71 ? -9.540 -5.746 2.624 1.00 91.06 71 GLU A C 1
ATOM 585 O O . GLU A 1 71 ? -10.746 -5.871 2.827 1.00 91.06 71 GLU A O 1
ATOM 590 N N . LYS A 1 72 ? -8.714 -5.388 3.622 1.00 90.00 72 LYS A N 1
ATOM 591 C CA . LYS A 1 72 ? -9.185 -5.087 4.990 1.00 90.00 72 LYS A CA 1
ATOM 592 C C . LYS A 1 72 ? -10.110 -3.861 5.032 1.00 90.00 72 LYS A C 1
ATOM 594 O O . LYS A 1 72 ? -10.924 -3.755 5.948 1.00 90.00 72 LYS A O 1
ATOM 599 N N . TYR A 1 73 ? -9.967 -2.950 4.074 1.00 90.06 73 TYR A N 1
ATOM 600 C CA . TYR A 1 73 ? -10.770 -1.734 3.939 1.00 90.06 73 TYR A CA 1
ATOM 601 C C . TYR A 1 73 ? -11.829 -1.846 2.833 1.00 90.06 73 TYR A C 1
ATOM 603 O O . TYR A 1 73 ? -12.340 -0.823 2.392 1.00 90.06 73 TYR A O 1
ATOM 611 N N . ASP A 1 74 ? -12.174 -3.072 2.417 1.00 89.00 74 ASP A N 1
ATOM 612 C CA . ASP A 1 74 ? -13.188 -3.353 1.385 1.00 89.00 74 ASP A CA 1
ATOM 613 C C . ASP A 1 74 ? -12.811 -2.812 -0.013 1.00 89.00 74 ASP A C 1
ATOM 615 O O . ASP A 1 74 ? -13.671 -2.559 -0.850 1.00 89.00 74 ASP A O 1
ATOM 619 N N . VAL A 1 75 ? -11.509 -2.633 -0.280 1.00 86.81 75 VAL A N 1
ATOM 620 C CA . VAL A 1 75 ? -10.993 -2.230 -1.598 1.00 86.81 75 VAL A CA 1
ATOM 621 C C . VAL A 1 75 ? -10.579 -3.468 -2.396 1.00 86.81 75 VAL A C 1
ATOM 623 O O . VAL A 1 75 ? -9.649 -4.176 -2.008 1.00 86.81 75 VAL A O 1
ATOM 626 N N . GLU A 1 76 ? -11.237 -3.704 -3.534 1.00 84.25 76 GLU A N 1
ATOM 627 C CA . GLU A 1 76 ? -10.915 -4.780 -4.485 1.00 84.25 76 GLU A CA 1
ATOM 628 C C . GLU A 1 76 ? -9.932 -4.278 -5.567 1.00 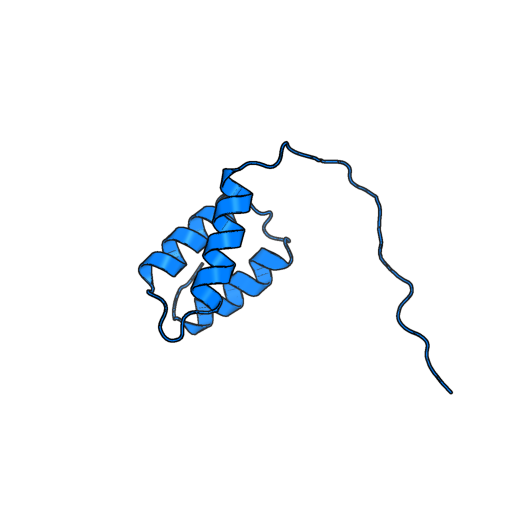84.25 76 GLU A C 1
ATOM 630 O O . GLU A 1 76 ? -10.205 -3.273 -6.228 1.00 84.25 76 GLU A O 1
ATOM 635 N N . LEU A 1 77 ? -8.790 -4.964 -5.750 1.00 81.19 77 LEU A N 1
ATOM 636 C CA . LEU A 1 77 ? -7.664 -4.549 -6.616 1.00 81.19 77 LEU A CA 1
ATOM 637 C C . LEU A 1 77 ? -7.365 -5.506 -7.775 1.00 81.19 77 LEU A C 1
ATOM 639 O O . LEU A 1 77 ? -7.442 -6.739 -7.571 1.00 81.19 77 LEU A O 1
#

Foldseek 3Di:
DDPPDDPDDPDPPDDDPPPPPVLLVVLVVLLVVQVPDPDHDLVSLVVSLVSNPVNDDPPDPSNVVSCVVNVVVVHHD